Protein AF-R7VL60-F1 (afdb_monomer)

pLDDT: mean 76.36, std 16.05, range [39.22, 94.31]

Foldseek 3Di:
DDPDDPDQDWDWDWDAQDDDPVDSVRTDTDTDTDPVVVVVVVVVVVVVVVVCVVVPPVVVVVVVVVVVVVD

Radius of gyration: 20.71 Å; Cα contacts (8 Å, |Δi|>4): 42; chains: 1; bounding box: 39×56×43 Å

Secondary structure (DSSP, 8-state):
----PSP--PEEEEEE-SS-TT-GGGEEEEEEPPHHHHHHHHHHHHHHHHHHHHH-THHHHHHHHHHHTT-

Mean predicted aligned error: 12.97 Å

Solvent-accessible surface area (backbone atoms only — not comparable to full-atom values): 4528 Å² total; per-residue (Å²): 136,82,88,72,73,86,73,91,73,53,52,74,45,75,41,81,73,63,83,58,90,87,44,71,87,30,42,44,82,40,70,49,69,52,68,70,56,54,53,50,49,52,56,51,49,52,53,50,51,51,51,47,60,74,77,38,77,63,66,63,56,57,54,50,55,66,64,56,72,80,112

Sequence (71 aa):
MHSTFPSKVSKITPVFKSGDKYLIANYRPISTLPFLFKAFENIIYQRIINFINKHQHINMIFAKITAQSQL

Structure (mmCIF, N/CA/C/O backbone):
data_AF-R7VL60-F1
#
_entry.id   AF-R7VL60-F1
#
loop_
_atom_site.group_PDB
_atom_site.id
_atom_site.type_symbol
_atom_site.label_atom_id
_atom_site.label_alt_id
_atom_site.label_comp_id
_atom_site.label_asym_id
_atom_site.label_entity_id
_atom_site.label_seq_id
_atom_site.pdbx_PDB_ins_code
_atom_site.Cartn_x
_atom_site.Cartn_y
_atom_site.Cartn_z
_atom_site.occupancy
_atom_site.B_iso_or_equiv
_atom_site.auth_seq_id
_atom_site.auth_comp_id
_atom_site.auth_asym_id
_atom_site.auth_atom_id
_atom_site.pdbx_PDB_model_num
ATOM 1 N N . MET A 1 1 ? -12.261 -26.413 -19.585 1.00 39.22 1 MET A N 1
ATOM 2 C CA . MET A 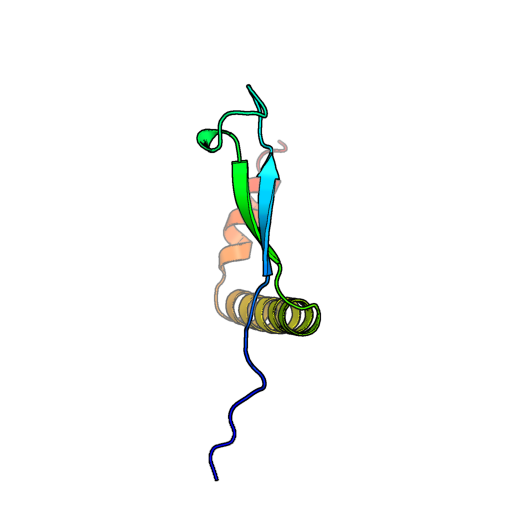1 1 ? -11.348 -26.147 -18.452 1.00 39.22 1 MET A CA 1
ATOM 3 C C . MET A 1 1 ? -11.133 -24.642 -18.361 1.00 39.22 1 MET A C 1
ATOM 5 O O . MET A 1 1 ? -1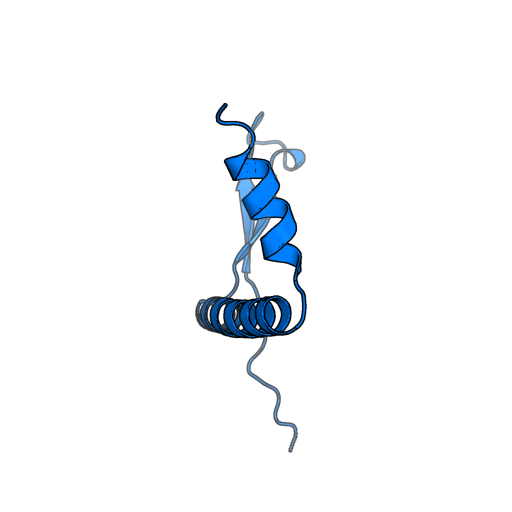0.446 -24.098 -19.211 1.00 39.22 1 MET A O 1
ATOM 9 N N . HIS A 1 2 ? -11.789 -23.954 -17.423 1.00 51.88 2 HIS A N 1
ATOM 10 C CA . HIS A 1 2 ? -11.578 -22.517 -17.212 1.00 51.88 2 HIS A CA 1
ATOM 11 C C . HIS A 1 2 ? -10.427 -22.337 -16.218 1.00 51.88 2 HIS A C 1
ATOM 13 O O . HIS A 1 2 ? -10.527 -22.778 -15.075 1.00 51.88 2 HIS A O 1
ATOM 19 N N . SER A 1 3 ? -9.332 -21.710 -16.643 1.00 53.19 3 SER A N 1
ATOM 20 C CA . SER A 1 3 ? -8.258 -21.284 -15.747 1.00 53.19 3 SER A CA 1
ATOM 21 C C . SER A 1 3 ? -8.702 -20.029 -14.988 1.00 53.19 3 SER A C 1
ATOM 23 O O . SER A 1 3 ? -8.367 -18.904 -15.362 1.00 53.19 3 SER A O 1
ATOM 25 N N . THR A 1 4 ? -9.512 -20.198 -13.946 1.00 61.59 4 THR A N 1
ATOM 26 C CA . THR A 1 4 ? -9.846 -19.099 -13.037 1.00 61.59 4 THR A CA 1
ATOM 27 C C . THR A 1 4 ? -8.655 -18.872 -12.112 1.00 61.59 4 THR A C 1
ATOM 29 O O . THR A 1 4 ? -8.335 -19.719 -11.281 1.00 61.59 4 THR A O 1
ATOM 32 N N . PHE A 1 5 ? -7.970 -17.737 -12.270 1.00 65.94 5 PHE A N 1
ATOM 33 C CA . PHE A 1 5 ? -6.946 -17.291 -11.321 1.00 65.94 5 PHE A CA 1
ATOM 34 C C . PHE A 1 5 ? -7.558 -17.253 -9.907 1.00 65.94 5 PHE A C 1
ATOM 36 O O . PHE A 1 5 ? -8.663 -16.713 -9.768 1.00 65.94 5 PHE A O 1
ATOM 43 N N . PRO A 1 6 ? -6.897 -17.794 -8.863 1.00 60.47 6 PRO A N 1
ATOM 44 C CA . PRO A 1 6 ? -7.450 -17.784 -7.516 1.00 60.47 6 PRO A CA 1
ATOM 45 C C . PRO A 1 6 ? -7.730 -16.339 -7.098 1.00 60.47 6 PRO A C 1
ATOM 47 O O . PRO A 1 6 ? -6.932 -15.421 -7.298 1.00 60.47 6 PRO A O 1
ATOM 50 N N . SER A 1 7 ? -8.956 -16.154 -6.631 1.00 62.09 7 SER A N 1
ATOM 51 C CA . SER A 1 7 ? -9.714 -14.912 -6.614 1.00 62.09 7 SER A CA 1
ATOM 52 C C . SER A 1 7 ? -9.007 -13.728 -5.945 1.00 62.09 7 SER A C 1
ATOM 54 O O . SER A 1 7 ? -8.463 -13.850 -4.849 1.00 62.09 7 SER A O 1
ATOM 56 N N . LYS A 1 8 ? -9.139 -12.551 -6.570 1.00 60.59 8 LYS A N 1
ATOM 57 C CA . LYS A 1 8 ? -8.760 -11.203 -6.098 1.00 60.59 8 LYS A CA 1
ATOM 58 C C . LYS A 1 8 ? -9.558 -10.730 -4.861 1.00 60.59 8 LYS A C 1
ATOM 60 O O . LYS A 1 8 ? -9.941 -9.566 -4.792 1.00 60.59 8 LYS A O 1
ATOM 65 N N . VAL A 1 9 ? -9.891 -11.614 -3.922 1.00 70.50 9 VAL A N 1
ATOM 66 C CA . VAL A 1 9 ? -10.713 -11.264 -2.753 1.00 70.50 9 VAL A CA 1
ATOM 67 C C . VAL A 1 9 ? -9.861 -10.432 -1.799 1.00 70.50 9 VAL A C 1
ATOM 69 O O . VAL A 1 9 ? -8.962 -10.949 -1.135 1.00 70.50 9 VAL A O 1
ATOM 72 N N . SER A 1 10 ? -10.116 -9.126 -1.768 1.00 73.81 10 SER A N 1
ATOM 73 C CA . SER A 1 10 ? -9.573 -8.219 -0.762 1.00 73.81 10 SER A CA 1
ATOM 74 C C . SER A 1 10 ? -10.423 -8.289 0.504 1.00 73.81 10 SER A C 1
ATOM 76 O O . SER A 1 10 ? -11.647 -8.426 0.451 1.00 73.81 10 SER A O 1
ATOM 78 N N . LYS A 1 11 ? -9.778 -8.186 1.667 1.00 80.94 11 LYS A N 1
ATOM 79 C CA . LYS A 1 11 ? -10.496 -8.077 2.938 1.00 80.94 11 LYS A CA 1
ATOM 80 C C . LYS A 1 11 ? -10.802 -6.605 3.191 1.00 80.94 11 LYS A C 1
ATOM 82 O O . LYS A 1 11 ? -9.889 -5.783 3.233 1.00 80.94 11 LYS A O 1
ATOM 87 N N . ILE A 1 12 ? -12.076 -6.270 3.378 1.00 85.19 12 ILE A N 1
ATOM 88 C CA . ILE A 1 12 ? -12.486 -4.919 3.771 1.00 85.19 12 ILE A CA 1
ATOM 89 C C . ILE A 1 12 ? -12.450 -4.843 5.295 1.00 85.19 12 ILE A C 1
ATOM 91 O O . ILE A 1 12 ? -13.127 -5.611 5.974 1.00 85.19 12 ILE A O 1
ATOM 95 N N . THR A 1 13 ? -11.648 -3.927 5.831 1.00 87.31 13 THR A N 1
ATOM 96 C CA . THR A 1 13 ? -11.562 -3.661 7.270 1.00 87.31 13 THR A CA 1
ATOM 97 C C . THR A 1 13 ? -11.955 -2.208 7.533 1.00 87.31 13 THR A C 1
ATOM 99 O O . THR A 1 13 ? -11.345 -1.308 6.948 1.00 87.31 13 THR A O 1
ATOM 102 N N . PRO A 1 14 ? -12.964 -1.942 8.378 1.00 89.75 14 PRO A N 1
ATOM 103 C CA . PRO A 1 14 ? -13.282 -0.585 8.795 1.00 89.75 14 PRO A CA 1
ATOM 104 C C . PRO A 1 14 ? -12.188 -0.065 9.732 1.00 89.75 14 PRO A C 1
ATOM 106 O O . PRO A 1 14 ? -11.865 -0.694 10.738 1.00 89.75 14 PRO A O 1
ATOM 109 N N . VAL A 1 15 ? -11.621 1.095 9.411 1.00 90.94 15 VAL A N 1
ATOM 110 C CA . VAL A 1 15 ? -10.613 1.772 10.235 1.00 90.94 15 VAL A CA 1
ATOM 111 C C . VAL A 1 15 ? -11.178 3.094 10.725 1.00 90.94 15 VAL A C 1
ATOM 113 O O . VAL A 1 15 ? -11.665 3.905 9.936 1.00 90.94 15 VAL A O 1
ATOM 116 N N . PHE A 1 16 ? -11.124 3.301 12.038 1.00 92.38 16 PHE A N 1
ATOM 117 C CA . PHE A 1 16 ? -11.564 4.540 12.664 1.00 92.38 16 PHE A CA 1
ATOM 118 C C . PHE A 1 16 ? -10.676 5.705 12.217 1.00 92.38 16 PHE A C 1
ATOM 120 O O . PHE A 1 16 ? -9.450 5.611 12.278 1.00 92.38 16 PHE A O 1
ATOM 127 N N . LYS A 1 17 ? -11.294 6.804 11.774 1.00 88.75 17 LYS A N 1
ATOM 128 C CA . LYS A 1 17 ? -10.577 8.007 11.347 1.00 88.75 17 LYS A CA 1
ATOM 129 C C . LYS A 1 17 ? -10.462 9.034 12.478 1.00 88.75 17 LYS A C 1
ATOM 131 O O . LYS A 1 17 ? -9.352 9.432 12.809 1.00 88.75 17 LYS A O 1
ATOM 136 N N . SER A 1 18 ? -11.592 9.500 13.021 1.00 88.75 18 SER A N 1
ATOM 137 C CA . SER A 1 18 ? -11.655 10.599 14.005 1.00 88.75 18 SER A CA 1
ATOM 138 C C . SER A 1 18 ? -13.085 10.835 14.505 1.00 88.75 18 SER A C 1
ATOM 140 O O . SER A 1 18 ? -14.019 10.570 13.757 1.00 88.75 18 SER A O 1
ATOM 142 N N . GLY A 1 19 ? -13.259 11.428 15.693 1.00 90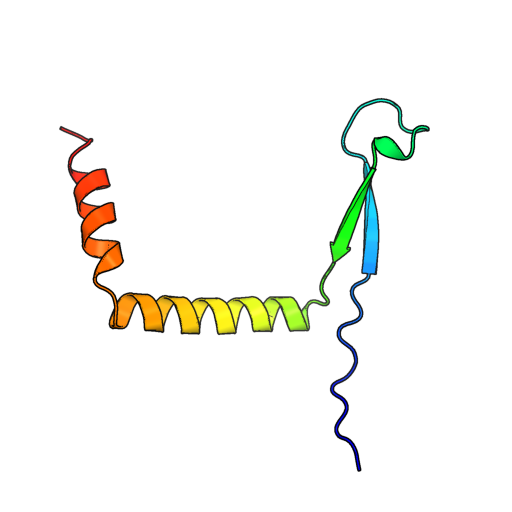.06 19 GLY A N 1
ATOM 143 C CA . GLY A 1 19 ? -14.574 11.784 16.250 1.00 90.06 19 GLY A CA 1
ATOM 144 C C . GLY A 1 19 ? -15.101 10.757 17.256 1.00 90.06 19 GLY A C 1
ATOM 145 O O . GLY A 1 19 ? -14.333 10.193 18.031 1.00 90.06 19 GLY A O 1
ATOM 146 N N . ASP A 1 20 ? -16.409 10.517 17.254 1.00 89.69 20 ASP A N 1
ATOM 147 C CA . ASP A 1 20 ? -17.044 9.515 18.116 1.00 89.69 20 ASP A CA 1
ATOM 148 C C . ASP A 1 20 ? -16.864 8.094 17.549 1.00 89.69 20 ASP A C 1
ATOM 150 O O . ASP A 1 20 ? -17.135 7.844 16.371 1.00 89.69 20 ASP A O 1
ATOM 154 N N . LYS A 1 21 ? -16.428 7.150 18.388 1.00 89.62 21 LYS A N 1
ATOM 155 C CA . LYS A 1 21 ? -16.209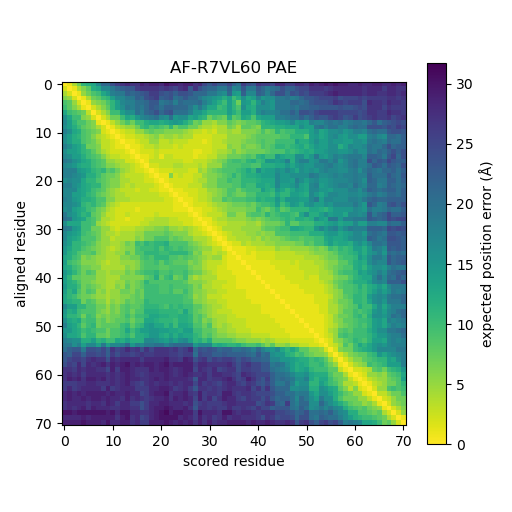 5.741 18.020 1.00 89.62 21 LYS A CA 1
ATOM 156 C C . LYS A 1 21 ? -17.507 4.948 17.861 1.00 89.62 21 LYS A C 1
ATOM 158 O O . LYS A 1 21 ? -17.480 3.890 17.241 1.00 89.62 21 LYS A O 1
ATOM 163 N N . TYR A 1 22 ? -18.631 5.435 18.383 1.00 91.12 22 TYR A N 1
ATOM 164 C CA . TYR A 1 22 ? -19.925 4.758 18.241 1.00 91.12 22 TYR A CA 1
ATOM 165 C C . TYR A 1 22 ? -20.667 5.152 16.957 1.00 91.12 22 TYR A C 1
ATOM 167 O O . TYR A 1 22 ? -21.626 4.492 16.562 1.00 91.12 22 TYR A O 1
ATOM 175 N N . LEU A 1 23 ? -20.193 6.190 16.259 1.00 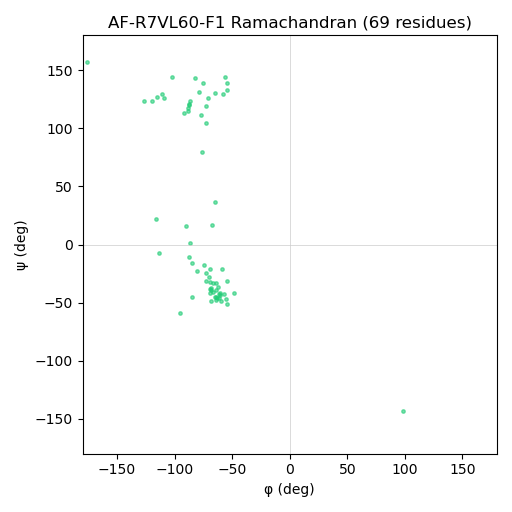88.06 23 LEU A N 1
ATOM 176 C CA . LEU A 1 23 ? -20.744 6.625 14.982 1.00 88.06 23 LEU A CA 1
ATOM 177 C C . LEU A 1 23 ? -20.013 5.953 13.812 1.00 88.06 23 LEU A C 1
ATOM 179 O O . LEU A 1 23 ? -18.860 6.255 13.5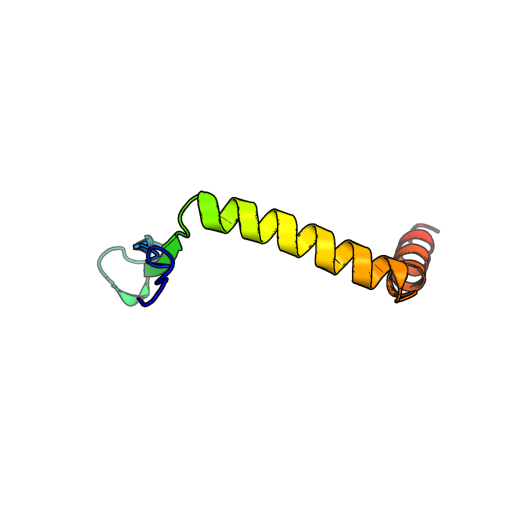09 1.00 88.06 23 LEU A O 1
ATOM 183 N N . ILE A 1 24 ? -20.729 5.091 13.087 1.00 86.00 24 ILE A N 1
ATOM 184 C CA . ILE A 1 24 ? -20.239 4.382 11.889 1.00 86.00 24 ILE A CA 1
ATOM 185 C C . ILE A 1 24 ? -19.684 5.325 10.811 1.00 86.00 24 ILE A C 1
ATOM 187 O O . ILE A 1 24 ? -18.720 4.974 10.134 1.00 86.00 24 ILE A O 1
ATOM 191 N N . ALA A 1 25 ? -20.222 6.543 10.693 1.00 88.56 25 ALA A N 1
ATOM 192 C CA . ALA A 1 25 ? -19.744 7.557 9.750 1.00 88.56 25 ALA A CA 1
ATOM 193 C C . ALA A 1 25 ? -18.261 7.944 9.951 1.00 88.56 25 ALA A C 1
ATOM 195 O O . ALA A 1 25 ? -17.615 8.430 9.023 1.00 88.56 25 ALA A O 1
ATOM 196 N N . ASN A 1 26 ? -17.706 7.694 11.143 1.00 92.31 26 ASN A N 1
ATOM 197 C CA . ASN A 1 26 ? -16.317 8.001 11.485 1.00 92.31 26 ASN A CA 1
ATOM 198 C C . ASN A 1 26 ? -15.328 6.885 11.110 1.00 92.31 26 ASN A C 1
ATOM 200 O O . ASN A 1 26 ? -14.121 7.023 11.337 1.00 92.31 26 ASN A O 1
ATOM 204 N N . TYR A 1 27 ? -15.810 5.793 10.513 1.00 93.44 27 TYR A N 1
ATOM 205 C CA . TYR A 1 27 ? -14.990 4.697 10.009 1.00 93.44 27 TYR A CA 1
ATOM 206 C C . TYR A 1 27 ? -14.850 4.774 8.492 1.00 93.44 27 TYR A C 1
ATOM 208 O O . TYR A 1 27 ? -15.770 5.136 7.763 1.00 93.44 27 TYR A O 1
ATOM 216 N N . ARG A 1 28 ? -13.675 4.393 7.999 1.00 89.88 28 ARG A N 1
ATOM 217 C CA . ARG A 1 28 ? -13.386 4.274 6.570 1.00 89.88 28 ARG A CA 1
ATOM 218 C C . ARG A 1 28 ? -13.200 2.805 6.208 1.00 89.88 28 ARG A C 1
ATOM 220 O O . ARG A 1 28 ? -12.399 2.140 6.866 1.00 89.88 28 ARG A O 1
ATOM 227 N N . PRO A 1 29 ? -13.877 2.285 5.173 1.00 88.75 29 PRO A N 1
ATOM 228 C CA . PRO A 1 29 ? -13.596 0.946 4.678 1.00 88.75 29 PRO A CA 1
ATOM 229 C C . PRO A 1 29 ? -12.252 0.947 3.939 1.00 88.75 29 PRO A C 1
ATOM 231 O O . PRO A 1 29 ? -12.083 1.651 2.945 1.00 88.75 29 PRO A O 1
ATOM 234 N N . ILE A 1 30 ? -11.290 0.157 4.417 1.00 88.94 30 ILE A N 1
ATOM 235 C CA . ILE A 1 30 ? -10.001 -0.049 3.749 1.00 88.94 30 ILE A CA 1
ATOM 236 C C . ILE A 1 30 ? -9.965 -1.468 3.196 1.00 88.94 30 ILE A C 1
ATOM 238 O O . ILE A 1 30 ? -10.172 -2.431 3.931 1.00 8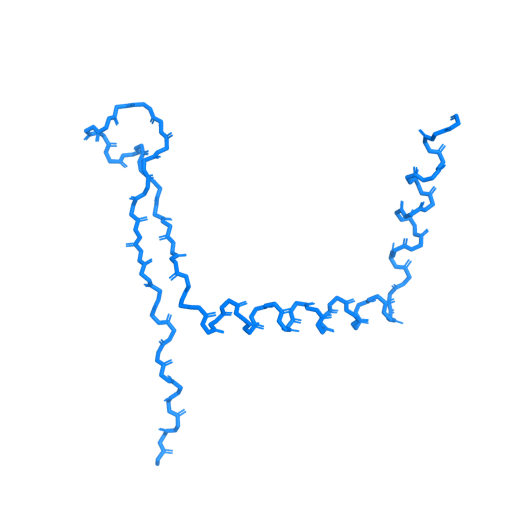8.94 30 ILE A O 1
ATOM 242 N N . SER A 1 31 ? -9.688 -1.597 1.901 1.00 86.75 31 SER A N 1
ATOM 243 C CA . SER A 1 31 ? -9.457 -2.894 1.262 1.00 86.75 31 SER A CA 1
ATOM 244 C C . SER A 1 31 ? -7.981 -3.256 1.357 1.00 86.75 31 SER A C 1
ATOM 246 O O . SER A 1 31 ? -7.145 -2.583 0.753 1.00 86.75 31 SER A O 1
ATOM 248 N N . THR A 1 32 ? -7.641 -4.319 2.083 1.00 81.19 32 THR A N 1
ATOM 249 C CA . THR A 1 32 ? -6.276 -4.852 2.081 1.00 81.19 32 THR A CA 1
ATOM 250 C C . THR A 1 32 ? -6.122 -5.856 0.944 1.00 81.19 32 THR A C 1
ATOM 252 O O . THR A 1 32 ? -6.848 -6.850 0.853 1.00 81.19 32 THR A O 1
ATOM 255 N N . LEU A 1 33 ? -5.189 -5.571 0.033 1.00 80.62 33 LEU A N 1
ATOM 256 C CA . LEU A 1 33 ? -4.827 -6.501 -1.032 1.00 80.62 33 LEU A CA 1
ATOM 257 C C . LEU A 1 33 ? -3.961 -7.631 -0.451 1.00 80.62 33 LEU A C 1
ATOM 259 O O . LEU A 1 33 ? -3.056 -7.351 0.341 1.00 80.62 33 LEU A O 1
ATOM 263 N N . PRO A 1 34 ? -4.175 -8.894 -0.862 1.00 81.44 34 PRO A N 1
ATOM 264 C CA . PRO A 1 34 ? -3.255 -9.976 -0.532 1.00 81.44 34 PRO A CA 1
ATOM 265 C C . PRO A 1 34 ? -1.830 -9.648 -1.001 1.00 81.44 34 PRO A C 1
ATOM 267 O O . PRO A 1 34 ? -1.648 -9.066 -2.072 1.00 81.44 34 PRO A O 1
ATOM 270 N N . PHE A 1 35 ? -0.820 -10.058 -0.225 1.00 82.81 35 PHE A N 1
ATOM 271 C CA . PHE A 1 35 ? 0.597 -9.730 -0.456 1.00 82.81 35 PHE A CA 1
ATOM 272 C C . PHE A 1 35 ? 1.055 -9.964 -1.903 1.00 82.81 35 PHE A C 1
ATOM 274 O O . PHE A 1 35 ? 1.731 -9.120 -2.490 1.00 82.81 35 PHE A O 1
ATOM 281 N N . LEU A 1 36 ? 0.616 -11.073 -2.504 1.00 82.81 36 LEU A N 1
ATOM 282 C CA . LEU A 1 36 ? 0.941 -11.420 -3.884 1.00 82.81 36 LEU A CA 1
ATOM 283 C C . LEU A 1 36 ? 0.522 -10.320 -4.875 1.00 82.81 36 LEU A C 1
ATOM 285 O O . LEU A 1 36 ? 1.298 -9.949 -5.751 1.00 82.81 36 LEU A O 1
ATOM 289 N N . PHE A 1 37 ? -0.669 -9.740 -4.707 1.00 84.38 37 PHE A N 1
ATOM 290 C CA . PHE A 1 37 ? -1.132 -8.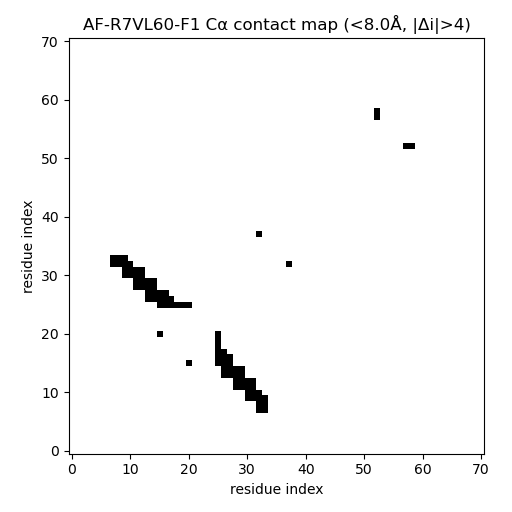649 -5.564 1.00 84.38 37 PHE A CA 1
ATOM 291 C C . PHE A 1 37 ? -0.342 -7.363 -5.341 1.00 84.38 37 PHE A C 1
ATOM 293 O O . PHE A 1 37 ? -0.117 -6.634 -6.302 1.00 84.38 37 PHE A O 1
ATOM 300 N N . LYS A 1 38 ? 0.139 -7.111 -4.117 1.00 82.50 38 LYS A N 1
ATOM 301 C CA . LYS A 1 38 ? 0.996 -5.952 -3.845 1.00 82.50 38 LYS A CA 1
ATOM 302 C C . LYS A 1 38 ? 2.365 -6.081 -4.518 1.00 82.50 38 LYS A C 1
ATOM 304 O O . LYS A 1 38 ? 2.885 -5.105 -5.052 1.00 82.50 38 LYS A O 1
ATOM 309 N N . ALA A 1 39 ? 2.922 -7.292 -4.552 1.00 88.25 39 ALA A N 1
ATOM 310 C CA . ALA A 1 39 ? 4.149 -7.574 -5.292 1.00 88.25 39 ALA A CA 1
ATOM 311 C C . ALA A 1 39 ? 3.955 -7.383 -6.808 1.00 88.25 39 ALA A C 1
ATOM 313 O O . ALA A 1 39 ? 4.765 -6.715 -7.451 1.00 88.25 39 ALA A O 1
ATOM 314 N N . PHE A 1 40 ? 2.854 -7.894 -7.372 1.00 88.56 40 PHE A N 1
ATOM 315 C CA . PHE A 1 40 ? 2.519 -7.671 -8.783 1.00 88.56 40 PHE A CA 1
ATOM 316 C C . PHE A 1 40 ? 2.303 -6.193 -9.114 1.00 88.56 40 PHE A C 1
ATOM 318 O O . PHE A 1 40 ? 2.801 -5.731 -10.137 1.00 88.56 40 PHE A O 1
ATOM 325 N N . GLU A 1 41 ? 1.609 -5.447 -8.251 1.00 88.12 41 GLU A N 1
ATOM 326 C CA . GLU A 1 41 ? 1.410 -4.001 -8.398 1.00 88.12 41 GLU A CA 1
ATOM 327 C C . GLU A 1 41 ? 2.754 -3.280 -8.523 1.00 88.12 41 GLU A C 1
ATOM 329 O O . GLU A 1 41 ? 2.945 -2.516 -9.465 1.00 88.12 41 GLU A O 1
ATOM 334 N N . ASN A 1 42 ? 3.719 -3.593 -7.651 1.00 91.00 42 ASN A N 1
ATOM 335 C CA . ASN A 1 42 ? 5.057 -3.007 -7.711 1.00 91.00 42 ASN A CA 1
ATOM 336 C C . ASN A 1 42 ? 5.780 -3.344 -9.025 1.00 91.00 42 ASN A C 1
ATOM 338 O O . ASN A 1 42 ? 6.349 -2.455 -9.654 1.00 91.00 42 ASN A O 1
ATOM 342 N N . ILE A 1 43 ? 5.750 -4.604 -9.470 1.00 94.31 43 ILE A N 1
ATOM 343 C CA . ILE A 1 43 ? 6.416 -5.027 -10.715 1.00 94.31 43 ILE A CA 1
ATOM 344 C C . ILE A 1 43 ? 5.804 -4.315 -11.930 1.00 94.31 43 ILE A C 1
ATOM 346 O O . ILE A 1 43 ? 6.526 -3.794 -12.784 1.00 94.31 43 ILE A O 1
ATOM 350 N N . ILE A 1 44 ? 4.472 -4.271 -12.003 1.00 93.69 44 ILE A N 1
ATOM 351 C CA . ILE A 1 44 ? 3.737 -3.613 -13.088 1.00 93.69 44 ILE A CA 1
ATOM 352 C C . ILE A 1 44 ? 4.004 -2.108 -13.068 1.00 93.69 44 ILE A C 1
ATOM 354 O O . ILE A 1 44 ? 4.312 -1.539 -14.114 1.00 93.69 44 ILE A O 1
ATOM 358 N N . TYR A 1 45 ? 3.953 -1.482 -11.890 1.00 93.56 45 TYR A N 1
ATOM 359 C CA . TYR A 1 45 ? 4.257 -0.067 -11.704 1.00 93.56 45 TYR A CA 1
ATOM 360 C C . TYR A 1 45 ? 5.644 0.280 -12.249 1.00 93.56 45 TYR A C 1
ATOM 362 O O . TYR A 1 45 ? 5.762 1.163 -13.096 1.00 93.56 45 TYR A O 1
ATOM 370 N N . GLN A 1 46 ? 6.680 -0.464 -11.850 1.00 93.56 46 GLN A N 1
ATOM 371 C CA . GLN A 1 46 ? 8.046 -0.224 -12.324 1.00 93.56 46 GLN A CA 1
ATOM 372 C C . GLN A 1 46 ? 8.155 -0.375 -13.843 1.00 93.56 46 GLN A C 1
ATOM 374 O O . GLN A 1 46 ? 8.782 0.441 -14.514 1.00 93.56 46 GLN A O 1
ATOM 379 N N . ARG A 1 47 ? 7.504 -1.390 -14.417 1.00 92.75 47 ARG A N 1
ATOM 380 C CA . ARG A 1 47 ? 7.523 -1.623 -15.864 1.00 92.75 47 ARG A CA 1
ATOM 381 C C . ARG A 1 47 ? 6.815 -0.510 -16.643 1.00 92.75 47 ARG A C 1
ATOM 383 O O . ARG A 1 47 ? 7.328 -0.093 -17.680 1.00 92.75 47 ARG A O 1
ATOM 390 N N . ILE A 1 48 ? 5.679 -0.018 -16.146 1.00 91.25 48 ILE A N 1
ATOM 391 C CA . ILE A 1 48 ? 4.931 1.087 -16.760 1.00 91.25 48 ILE A CA 1
ATOM 392 C C . ILE A 1 48 ? 5.717 2.393 -16.649 1.00 91.25 48 ILE A C 1
ATOM 394 O O . ILE A 1 48 ? 5.897 3.067 -17.658 1.00 91.25 48 ILE A O 1
ATOM 398 N N . ILE A 1 49 ? 6.236 2.727 -15.465 1.00 88.38 49 ILE A N 1
ATOM 399 C CA . ILE A 1 49 ? 7.041 3.937 -15.260 1.00 88.38 49 ILE A CA 1
ATOM 400 C C . ILE A 1 49 ? 8.296 3.914 -16.129 1.00 88.38 49 ILE A C 1
ATOM 402 O O . ILE A 1 49 ? 8.596 4.904 -16.787 1.00 88.38 49 ILE A O 1
ATOM 406 N N . ASN A 1 50 ? 8.994 2.782 -16.218 1.00 88.19 50 ASN A N 1
ATOM 407 C CA . ASN A 1 50 ? 10.167 2.665 -17.082 1.00 88.19 50 ASN A CA 1
ATOM 408 C C . ASN A 1 50 ? 9.812 2.826 -18.564 1.00 88.19 50 ASN A C 1
ATOM 410 O O . ASN A 1 50 ? 10.554 3.471 -19.301 1.00 88.19 50 ASN A O 1
ATOM 414 N N . PHE A 1 51 ? 8.677 2.278 -19.006 1.00 89.00 51 PHE A N 1
ATOM 415 C CA . PHE A 1 51 ? 8.191 2.468 -20.371 1.00 89.00 51 PHE A CA 1
ATOM 416 C C . PHE A 1 51 ? 7.846 3.938 -20.648 1.00 89.00 51 PHE A C 1
ATOM 418 O O . PHE A 1 51 ? 8.313 4.503 -21.635 1.00 89.00 51 PHE A O 1
ATOM 425 N N . ILE A 1 52 ? 7.095 4.573 -19.749 1.00 85.00 52 ILE A N 1
ATOM 426 C CA . ILE A 1 52 ? 6.731 5.990 -19.843 1.00 85.00 52 ILE A CA 1
ATOM 427 C C . ILE A 1 52 ? 7.989 6.862 -19.867 1.00 85.00 52 ILE A C 1
ATOM 429 O O . ILE A 1 52 ? 8.136 7.674 -20.768 1.00 85.00 52 ILE A O 1
ATOM 433 N N . ASN A 1 53 ? 8.943 6.648 -18.962 1.00 83.75 53 ASN A N 1
ATOM 434 C CA . ASN A 1 53 ? 10.188 7.421 -18.900 1.00 83.75 53 ASN A CA 1
ATOM 435 C C . ASN A 1 53 ? 11.069 7.238 -20.141 1.00 83.75 53 ASN A C 1
ATOM 437 O O . ASN A 1 53 ? 11.771 8.162 -20.543 1.00 83.75 53 ASN A O 1
ATOM 441 N N . LYS A 1 54 ? 11.048 6.047 -20.748 1.00 82.81 54 LYS A N 1
ATOM 442 C CA . LYS A 1 54 ? 11.803 5.751 -21.969 1.00 82.81 54 LYS A CA 1
ATOM 443 C C . LYS A 1 54 ? 11.200 6.423 -23.206 1.00 82.81 54 LYS A C 1
ATOM 445 O O . LYS A 1 54 ? 11.939 6.745 -24.131 1.00 82.81 54 LYS A O 1
ATOM 450 N N . HIS A 1 55 ? 9.880 6.607 -23.236 1.00 76.75 55 HIS A N 1
ATOM 451 C CA . HIS A 1 55 ? 9.147 7.072 -24.419 1.00 76.75 55 HIS A CA 1
ATOM 452 C C . HIS A 1 55 ? 8.507 8.462 -24.266 1.00 76.75 55 HIS A C 1
ATOM 454 O O . HIS A 1 55 ? 8.018 9.017 -25.247 1.00 76.75 55 HIS A O 1
ATOM 460 N N . GLN A 1 56 ? 8.535 9.056 -23.072 1.00 64.12 56 GLN A N 1
ATOM 461 C CA . GLN A 1 56 ? 8.069 10.411 -22.799 1.00 64.12 56 GLN A CA 1
ATOM 462 C C . GLN A 1 56 ? 9.171 11.216 -22.093 1.00 64.12 56 GLN A C 1
ATOM 464 O O . GLN A 1 56 ? 9.619 10.873 -21.002 1.00 64.12 56 GLN A O 1
ATOM 469 N N . HIS A 1 57 ? 9.548 12.358 -22.674 1.00 58.09 57 HIS A N 1
ATOM 470 C CA . HIS A 1 57 ? 10.488 13.345 -22.111 1.00 58.09 57 HIS A CA 1
ATOM 471 C C . HIS A 1 57 ? 9.959 14.081 -20.852 1.00 58.09 57 HIS A C 1
ATOM 473 O O . HIS A 1 57 ? 10.472 15.137 -20.486 1.00 58.09 57 HIS A O 1
ATOM 479 N N . ILE A 1 58 ? 8.923 13.564 -20.182 1.00 57.66 58 ILE A N 1
ATOM 480 C CA . ILE A 1 58 ? 8.180 14.262 -19.116 1.00 57.66 58 ILE A CA 1
ATOM 481 C C . ILE A 1 58 ? 9.075 14.595 -17.913 1.00 57.66 58 ILE A C 1
ATOM 483 O O . ILE A 1 58 ? 8.981 15.690 -17.357 1.00 57.66 58 ILE A O 1
ATOM 487 N N . ASN A 1 59 ? 10.021 13.718 -17.564 1.00 54.97 59 ASN A N 1
ATOM 488 C CA . ASN A 1 59 ? 10.924 13.957 -16.433 1.00 54.97 59 ASN A CA 1
ATOM 489 C C . ASN A 1 59 ? 11.940 15.083 -16.674 1.00 54.97 59 ASN A C 1
ATOM 491 O O . ASN A 1 59 ? 12.439 15.654 -15.707 1.00 54.97 59 ASN A O 1
ATOM 495 N N . MET A 1 60 ? 12.232 15.455 -17.929 1.00 55.53 60 MET A N 1
ATOM 496 C CA . MET A 1 60 ? 13.172 16.551 -18.208 1.00 55.53 60 MET A CA 1
ATOM 497 C C . MET A 1 60 ? 12.590 17.932 -17.881 1.00 55.53 60 MET A C 1
ATOM 499 O O . MET A 1 60 ? 13.357 18.854 -17.614 1.00 55.53 60 MET A O 1
ATOM 503 N N . ILE A 1 61 ? 11.262 18.087 -17.881 1.00 55.78 61 ILE A N 1
ATOM 504 C CA . ILE A 1 61 ? 10.609 19.378 -17.622 1.00 55.78 61 ILE A CA 1
ATOM 505 C C . ILE A 1 61 ? 10.461 19.607 -16.112 1.00 55.78 61 ILE A C 1
ATOM 507 O O . ILE A 1 61 ? 10.856 20.661 -15.621 1.00 55.78 61 ILE A O 1
ATOM 511 N N . PHE A 1 62 ? 10.013 18.606 -15.347 1.00 53.25 62 PHE A N 1
ATOM 512 C CA . PHE A 1 62 ? 9.897 18.733 -13.887 1.00 53.25 62 PHE A CA 1
ATOM 513 C C . PHE A 1 62 ? 11.260 18.823 -13.182 1.00 53.25 62 PHE A C 1
ATOM 515 O O . PHE A 1 62 ? 11.423 19.658 -12.297 1.00 53.25 62 PHE A O 1
ATOM 522 N N . ALA A 1 63 ? 12.270 18.057 -13.619 1.00 57.56 63 ALA A N 1
ATOM 523 C CA . ALA A 1 63 ? 13.616 18.128 -13.038 1.00 57.56 63 ALA A CA 1
ATOM 524 C C . ALA A 1 63 ? 14.316 19.476 -13.300 1.00 57.56 63 ALA A C 1
ATOM 526 O O . ALA A 1 63 ? 15.045 19.962 -12.438 1.00 57.56 63 ALA A O 1
ATOM 527 N N . LYS A 1 64 ? 14.069 20.117 -14.455 1.00 52.88 64 LYS A N 1
ATOM 528 C CA . LYS A 1 64 ? 14.570 21.474 -14.735 1.00 52.88 64 LYS A CA 1
ATOM 529 C C . LYS A 1 64 ? 13.877 22.538 -13.879 1.00 52.88 64 LYS A C 1
ATOM 531 O O . LYS A 1 64 ? 14.554 23.442 -13.404 1.00 52.88 64 LYS A O 1
ATOM 536 N N . ILE A 1 65 ? 12.572 22.405 -13.633 1.00 55.53 65 ILE A N 1
ATOM 537 C CA . ILE A 1 65 ? 11.803 23.350 -12.805 1.00 55.53 65 ILE A CA 1
ATOM 538 C C . ILE A 1 65 ? 12.215 23.259 -11.326 1.00 55.53 65 ILE A C 1
ATOM 540 O O . ILE A 1 65 ? 12.422 24.289 -10.693 1.00 55.53 65 ILE A O 1
ATOM 544 N N . THR A 1 66 ? 12.420 22.054 -10.781 1.00 57.16 66 THR A N 1
ATOM 545 C CA . THR A 1 66 ? 12.884 21.874 -9.389 1.00 57.16 66 THR A CA 1
ATOM 546 C C . THR A 1 66 ? 14.347 22.298 -9.183 1.00 57.16 66 THR A C 1
ATOM 548 O O . THR A 1 66 ? 14.703 22.737 -8.094 1.00 57.16 66 THR A O 1
ATOM 551 N N . ALA A 1 67 ? 15.195 22.220 -10.217 1.00 55.22 67 ALA A N 1
ATOM 552 C CA . ALA A 1 67 ? 16.585 22.686 -10.152 1.00 55.22 67 ALA A CA 1
ATOM 553 C C . ALA A 1 67 ? 16.738 24.213 -10.324 1.00 55.22 67 ALA A C 1
ATOM 555 O O . ALA A 1 67 ? 17.738 24.772 -9.885 1.00 55.22 67 ALA A O 1
ATOM 556 N N . GLN A 1 68 ? 15.766 24.896 -10.943 1.00 49.78 68 GLN A N 1
ATOM 557 C CA . GLN A 1 68 ? 15.778 26.356 -11.118 1.00 49.78 68 GLN A CA 1
ATOM 558 C C . GLN A 1 68 ? 15.230 27.132 -9.908 1.00 49.78 68 GLN A C 1
ATOM 560 O O . GLN A 1 68 ? 15.491 28.321 -9.805 1.00 49.78 68 GLN A O 1
ATOM 565 N N . SER A 1 69 ? 14.519 26.488 -8.975 1.00 50.22 69 SER A N 1
ATOM 566 C CA . SER A 1 69 ? 13.953 27.134 -7.775 1.00 50.22 69 SER A CA 1
ATOM 567 C C . SER A 1 69 ? 14.883 27.131 -6.547 1.00 50.22 69 SER A C 1
ATOM 569 O O . SER A 1 69 ? 14.418 27.291 -5.419 1.00 50.22 69 SER A O 1
ATOM 571 N N . GLN A 1 70 ? 16.178 26.873 -6.738 1.00 48.59 70 GLN A N 1
ATOM 572 C CA . GLN A 1 70 ? 17.226 26.980 -5.707 1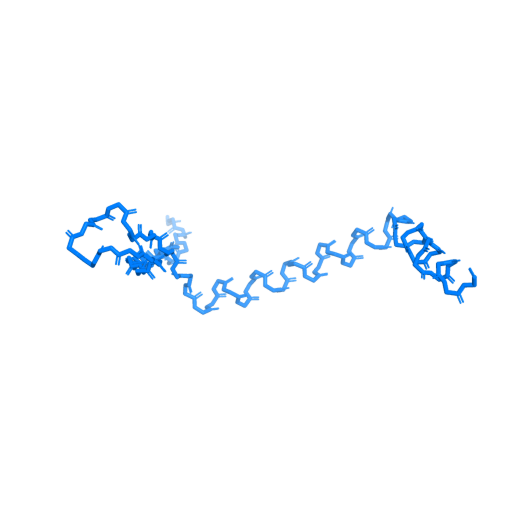.00 48.59 70 GLN A CA 1
ATOM 573 C C . GLN A 1 70 ? 18.267 28.067 -6.060 1.00 48.59 70 GLN A C 1
ATOM 575 O O . GLN A 1 70 ? 19.386 28.034 -5.551 1.00 48.59 70 GLN A O 1
ATOM 580 N N . LEU A 1 71 ? 17.894 29.026 -6.916 1.00 44.28 71 LEU A N 1
ATOM 581 C CA . LEU A 1 71 ? 18.599 30.290 -7.147 1.00 44.28 71 LEU A CA 1
ATOM 582 C C . LEU A 1 71 ? 17.629 31.455 -6.943 1.00 44.28 71 LEU A C 1
ATOM 584 O O . LEU A 1 71 ? 16.479 31.337 -7.426 1.00 44.28 71 LEU A O 1
#

Organism: Capitella teleta (NCBI:txid283909)